Protein AF-A0AAY5KZ69-F1 (afdb_monomer_lite)

InterPro domains:
  IPR001461 Aspartic peptidase A1 [PTHR47966] (3-80)
  IPR001969 Aspartic peptidase, active site [PS00141] (14-25)
  IPR021109 Aspartic peptidase domain superfamily [G3DSA:2.40.70.10] (1-81)
  IPR021109 Aspartic peptidase domain superfamily [SSF50630] (1-77)
  IPR033121 Peptidase family A1 domain [PF00026] (2-49)
  IPR033121 Peptidase family A1 domain [PS51767] (1-81)

pLDDT: mean 73.64, std 17.54, range [39.22, 94.25]

Organism: Esox lucius (NCBI:txid8010)

Foldseek 3Di:
DPDDDQPQVVHDDDDDDPVDPADDDDPNSVVSVCVVQVWDADPVRDTDHDDDADDDDPDPDDTPVRHDDDDDPPDDPDDDD

Radius of gyration: 14.78 Å; chains: 1; bounding box: 44×30×34 Å

Sequence (81 aa):
MNSKVVACTGGCQAIVDTGTSLIVGPDSEINNIKNLIGATTDQNGDFFFILVGTKSGSSFTLPASAYILQVEVLWDTHRCL

Structure (mmCIF, N/CA/C/O backbone):
data_AF-A0AAY5KZ69-F1
#
_entry.id   AF-A0AAY5KZ69-F1
#
loop_
_atom_site.group_PDB
_atom_site.id
_atom_site.type_symbol
_atom_site.label_atom_id
_atom_site.label_alt_id
_atom_site.label_comp_id
_atom_site.label_asym_id
_atom_site.label_entity_id
_atom_site.label_seq_id
_atom_site.pdbx_PDB_ins_code
_atom_site.Cartn_x
_atom_site.Cartn_y
_atom_site.Cartn_z
_atom_site.occupancy
_atom_site.B_iso_or_equiv
_atom_site.auth_seq_id
_atom_site.auth_comp_id
_atom_site.auth_asym_id
_atom_site.auth_atom_id
_atom_site.pdbx_PDB_model_num
ATOM 1 N N . MET A 1 1 ? -0.127 15.387 9.884 1.00 49.59 1 MET A N 1
ATOM 2 C CA . MET A 1 1 ? -1.181 15.101 8.885 1.00 49.59 1 MET A CA 1
ATOM 3 C C . MET A 1 1 ? -2.475 14.824 9.632 1.00 49.59 1 MET A C 1
ATOM 5 O O . MET A 1 1 ? -2.414 14.135 10.642 1.00 49.59 1 MET A O 1
ATOM 9 N N . ASN A 1 2 ? -3.607 15.365 9.179 1.00 54.94 2 ASN A N 1
ATOM 10 C CA . ASN A 1 2 ? -4.917 15.009 9.735 1.00 54.94 2 ASN A CA 1
ATOM 11 C C . ASN A 1 2 ? -5.335 13.628 9.208 1.00 54.94 2 ASN A C 1
ATOM 13 O O . ASN A 1 2 ? -5.004 13.292 8.070 1.00 54.94 2 ASN A O 1
ATOM 17 N N . SER A 1 3 ? -6.072 12.852 10.003 1.00 66.62 3 SER A N 1
ATOM 18 C CA . SER A 1 3 ? -6.562 11.524 9.611 1.00 66.62 3 SER A CA 1
ATOM 19 C C . SER A 1 3 ? -7.589 11.624 8.478 1.00 66.62 3 SER A C 1
ATOM 21 O O . SER A 1 3 ? -8.780 11.803 8.721 1.00 66.62 3 SER A O 1
ATOM 23 N N . LYS A 1 4 ? -7.121 11.523 7.231 1.00 79.75 4 LYS A N 1
ATOM 24 C CA . LYS A 1 4 ? -7.950 11.472 6.022 1.00 79.75 4 LYS A CA 1
ATOM 25 C C . LYS A 1 4 ? -7.996 10.035 5.505 1.00 79.75 4 LYS A C 1
ATOM 27 O O . LYS A 1 4 ? -6.950 9.442 5.255 1.00 79.75 4 LYS A O 1
ATOM 32 N N . VAL A 1 5 ? -9.198 9.503 5.294 1.00 85.56 5 VAL A N 1
ATOM 33 C CA . VAL A 1 5 ? -9.394 8.245 4.556 1.00 85.56 5 VAL A CA 1
ATOM 34 C C . VAL A 1 5 ? -9.084 8.503 3.077 1.00 85.56 5 VAL A C 1
ATOM 36 O O . VAL A 1 5 ? -9.627 9.440 2.489 1.00 85.56 5 VAL A O 1
ATOM 39 N N . VAL A 1 6 ? -8.175 7.717 2.494 1.00 89.75 6 VAL A N 1
ATOM 40 C CA . VAL A 1 6 ? -7.720 7.856 1.089 1.00 89.75 6 VAL A CA 1
ATOM 41 C C . VAL A 1 6 ? -7.872 6.584 0.247 1.00 89.75 6 VAL A C 1
ATOM 43 O O . VAL A 1 6 ? -7.717 6.630 -0.971 1.00 89.75 6 VAL A O 1
ATOM 46 N N . ALA A 1 7 ? -8.205 5.477 0.903 1.00 90.31 7 ALA A N 1
ATOM 47 C CA . ALA A 1 7 ? -8.411 4.136 0.371 1.00 90.31 7 ALA A CA 1
ATOM 48 C C . ALA A 1 7 ? -9.456 3.432 1.258 1.00 90.31 7 ALA A C 1
ATOM 50 O O . ALA A 1 7 ? -9.690 3.887 2.383 1.00 90.31 7 ALA A O 1
ATOM 51 N N . CYS A 1 8 ? -10.056 2.333 0.794 1.00 91.12 8 CYS A N 1
ATOM 52 C CA . CYS A 1 8 ? -10.981 1.498 1.562 1.00 91.12 8 CYS A CA 1
ATOM 53 C C . CYS A 1 8 ? -12.203 2.281 2.108 1.00 91.12 8 CYS A C 1
ATOM 55 O O . CYS A 1 8 ? -12.681 2.052 3.224 1.00 91.12 8 CYS A O 1
ATOM 57 N N . THR A 1 9 ? -12.706 3.259 1.344 1.00 90.81 9 THR A N 1
ATOM 58 C CA . THR A 1 9 ? -13.821 4.127 1.768 1.00 90.81 9 THR A CA 1
ATOM 59 C C . THR A 1 9 ? -15.108 3.317 1.924 1.00 90.81 9 THR A C 1
ATOM 61 O O . THR A 1 9 ? -15.617 2.768 0.954 1.00 90.81 9 THR A O 1
ATOM 64 N N . GLY A 1 10 ? -15.659 3.277 3.140 1.00 88.62 10 GLY A N 1
ATOM 65 C CA . GLY A 1 10 ? -16.820 2.438 3.476 1.00 88.62 10 GLY A CA 1
ATOM 66 C C . GLY A 1 10 ? -16.463 1.023 3.951 1.00 88.62 10 GLY A C 1
ATOM 67 O O . GLY A 1 10 ? -17.358 0.285 4.355 1.00 88.62 10 GLY A O 1
ATOM 68 N N . GLY A 1 11 ? -15.174 0.673 3.981 1.00 88.19 11 GLY A N 1
ATOM 69 C CA . GLY A 1 11 ? -14.679 -0.647 4.361 1.00 88.19 11 GLY A CA 1
ATOM 70 C C . GLY A 1 11 ? -14.390 -1.544 3.156 1.00 88.19 11 GLY A C 1
ATOM 71 O O . GLY A 1 11 ? -14.966 -1.399 2.081 1.00 88.19 11 GLY A O 1
ATOM 72 N N . CYS A 1 12 ? -13.465 -2.477 3.347 1.00 90.75 12 CYS A N 1
ATOM 73 C CA . CYS A 1 12 ? -12.974 -3.405 2.336 1.00 90.75 12 CYS A CA 1
ATOM 74 C C . CYS A 1 12 ? -12.477 -4.689 3.021 1.00 90.75 12 CYS A C 1
ATOM 76 O O . CYS A 1 12 ? -12.329 -4.738 4.245 1.00 90.75 12 CYS A O 1
ATOM 78 N N . GLN A 1 13 ? -12.228 -5.737 2.238 1.00 93.88 13 GLN A N 1
ATOM 79 C CA . GLN A 1 13 ? -11.588 -6.959 2.724 1.00 93.88 13 GLN A CA 1
ATOM 80 C C . GLN A 1 13 ? -10.064 -6.842 2.609 1.00 93.88 13 GLN A C 1
ATOM 82 O O . GLN A 1 13 ? -9.555 -6.220 1.681 1.00 93.88 13 GLN A O 1
ATOM 87 N N . ALA A 1 14 ? -9.346 -7.476 3.534 1.00 88.50 14 ALA A N 1
ATOM 88 C CA . ALA A 1 14 ? -7.893 -7.590 3.516 1.00 88.50 14 ALA A CA 1
ATOM 89 C C . ALA A 1 14 ? -7.484 -9.026 3.866 1.00 88.50 14 ALA A C 1
ATOM 91 O O . ALA A 1 14 ? -8.174 -9.702 4.631 1.00 88.50 14 ALA A O 1
ATOM 92 N N . ILE A 1 15 ? -6.357 -9.477 3.316 1.00 92.94 15 ILE A N 1
ATOM 93 C CA . ILE A 1 15 ? -5.761 -10.788 3.587 1.00 92.94 15 ILE A CA 1
ATOM 94 C C . ILE A 1 15 ? -4.377 -10.548 4.189 1.00 92.94 15 ILE A C 1
ATOM 96 O O . ILE A 1 15 ? -3.619 -9.718 3.691 1.00 92.94 15 ILE A O 1
ATOM 100 N N . VAL A 1 16 ? -4.049 -11.269 5.262 1.00 89.94 16 VAL A N 1
ATOM 101 C CA . VAL A 1 16 ? -2.690 -11.306 5.816 1.00 89.94 16 VAL A CA 1
ATOM 102 C C . VAL A 1 16 ? -1.973 -12.489 5.176 1.00 89.94 16 VAL A C 1
ATOM 104 O O . VAL A 1 16 ? -2.139 -13.624 5.614 1.00 89.94 16 VAL A O 1
ATOM 107 N N . ASP A 1 17 ? -1.229 -12.219 4.107 1.00 90.19 17 ASP A N 1
ATOM 108 C CA . ASP A 1 17 ? -0.510 -13.227 3.328 1.00 90.19 17 ASP A CA 1
ATOM 109 C C . ASP A 1 17 ? 1.007 -13.070 3.492 1.00 90.19 17 ASP A C 1
ATOM 111 O O . ASP A 1 17 ? 1.592 -12.077 3.066 1.00 90.19 17 ASP A O 1
ATOM 115 N N . THR A 1 18 ? 1.658 -14.070 4.089 1.00 93.50 18 THR A N 1
ATOM 116 C CA . THR A 1 18 ? 3.122 -14.110 4.242 1.00 93.50 18 THR A CA 1
ATOM 117 C C . THR A 1 18 ? 3.863 -14.438 2.942 1.00 93.50 18 THR A C 1
ATOM 119 O O . THR A 1 18 ? 5.087 -14.349 2.913 1.00 93.50 18 THR A O 1
ATOM 122 N N . GLY A 1 19 ? 3.153 -14.848 1.884 1.00 94.25 19 GLY A N 1
ATOM 123 C CA . GLY A 1 19 ? 3.703 -15.062 0.544 1.00 94.25 19 GLY A CA 1
ATOM 124 C C . GLY A 1 19 ? 3.820 -13.790 -0.304 1.00 94.25 19 GLY A C 1
ATOM 125 O O . GLY A 1 19 ? 4.564 -13.790 -1.282 1.00 94.25 19 GLY A O 1
ATOM 126 N N . THR A 1 20 ? 3.142 -12.701 0.073 1.00 86.31 20 THR A N 1
ATOM 127 C CA . THR A 1 20 ? 3.151 -11.431 -0.668 1.00 86.31 20 THR A CA 1
ATOM 128 C C . THR A 1 20 ? 4.093 -10.418 -0.006 1.00 86.31 20 THR A C 1
ATOM 130 O O . THR A 1 20 ? 3.944 -10.081 1.164 1.00 86.31 20 THR A O 1
ATOM 133 N N . SER A 1 21 ? 5.076 -9.905 -0.756 1.00 88.62 21 SER A N 1
ATOM 134 C CA . SER A 1 21 ? 6.143 -9.040 -0.212 1.00 88.62 21 SER A CA 1
ATOM 135 C C . SER A 1 21 ? 5.757 -7.569 -0.002 1.00 88.62 21 SER A C 1
ATOM 137 O O . SER A 1 21 ? 6.475 -6.854 0.692 1.00 88.62 21 SER A O 1
ATOM 139 N N . LEU A 1 22 ? 4.669 -7.097 -0.621 1.00 90.00 22 LEU A N 1
ATOM 140 C CA . LEU A 1 22 ? 4.258 -5.687 -0.640 1.00 90.00 22 LEU A CA 1
ATOM 141 C C . LEU A 1 22 ? 2.807 -5.517 -0.173 1.00 90.00 22 LEU A C 1
ATOM 143 O O . LEU A 1 22 ? 2.015 -6.455 -0.193 1.00 90.00 22 LEU A O 1
ATOM 147 N N . ILE A 1 23 ? 2.426 -4.291 0.189 1.00 89.44 23 ILE A N 1
ATOM 148 C CA . ILE A 1 23 ? 1.013 -3.941 0.379 1.00 89.44 23 ILE A CA 1
ATOM 149 C C . ILE A 1 23 ? 0.372 -3.792 -1.006 1.00 89.44 23 ILE A C 1
ATOM 151 O O . ILE A 1 23 ? 0.764 -2.920 -1.780 1.00 89.44 23 ILE A O 1
ATOM 155 N N . VAL A 1 24 ? -0.619 -4.632 -1.303 1.00 90.12 24 VAL A N 1
ATOM 156 C CA . VAL A 1 24 ? -1.331 -4.670 -2.590 1.00 90.12 24 VAL A CA 1
ATOM 157 C C . VAL A 1 24 ? -2.808 -4.320 -2.383 1.00 90.12 24 VAL A C 1
ATOM 159 O O . VAL A 1 24 ? -3.402 -4.654 -1.359 1.00 90.12 24 VAL A O 1
ATOM 162 N N . GLY A 1 25 ? -3.406 -3.642 -3.360 1.00 92.19 25 GLY A N 1
ATOM 163 C CA . GLY A 1 25 ? -4.814 -3.248 -3.373 1.00 92.19 25 GLY A CA 1
ATOM 164 C C . GLY A 1 25 ? -5.224 -2.727 -4.756 1.00 92.19 25 GLY A C 1
ATOM 165 O O . GLY A 1 25 ? -4.407 -2.765 -5.676 1.00 92.19 25 GLY A O 1
ATOM 166 N N . PRO A 1 26 ? -6.463 -2.234 -4.932 1.00 94.00 26 PRO A N 1
ATOM 167 C CA . PRO A 1 26 ? -6.919 -1.678 -6.206 1.00 94.00 26 PRO A CA 1
ATOM 168 C C . PRO A 1 26 ? -6.052 -0.494 -6.660 1.00 94.00 26 PRO A C 1
ATOM 170 O O . PRO A 1 26 ? -5.779 0.408 -5.864 1.00 94.00 26 PRO A O 1
ATOM 173 N N . ASP A 1 27 ? -5.676 -0.451 -7.943 1.00 89.94 27 ASP A N 1
ATOM 174 C CA . ASP A 1 27 ? -4.757 0.562 -8.493 1.00 89.94 27 ASP A CA 1
ATOM 175 C C . ASP A 1 27 ? -5.182 2.003 -8.187 1.00 89.94 27 ASP A C 1
ATOM 177 O O . ASP A 1 27 ? -4.349 2.848 -7.866 1.00 89.94 27 ASP A O 1
ATOM 181 N N . SER A 1 28 ? -6.483 2.296 -8.250 1.00 93.25 28 SER A N 1
ATOM 182 C CA . SER A 1 28 ? -7.034 3.619 -7.937 1.00 93.25 28 SER A CA 1
ATOM 183 C C . SER A 1 28 ? -6.758 4.050 -6.493 1.00 93.25 28 SER A C 1
ATOM 185 O O . SER A 1 28 ? -6.431 5.210 -6.245 1.00 93.25 28 SER A O 1
ATOM 187 N N . GLU A 1 29 ? -6.840 3.126 -5.537 1.00 92.19 29 GLU A N 1
ATOM 188 C CA . GLU A 1 29 ? -6.596 3.394 -4.120 1.00 92.19 29 GLU A CA 1
ATOM 189 C C . GLU A 1 29 ? -5.102 3.441 -3.797 1.00 92.19 29 GLU A C 1
ATOM 191 O O . GLU A 1 29 ? -4.641 4.342 -3.096 1.00 92.19 29 GLU A O 1
ATOM 196 N N . ILE A 1 30 ? -4.326 2.525 -4.378 1.00 90.44 30 ILE A N 1
ATOM 197 C CA . ILE A 1 30 ? -2.865 2.512 -4.282 1.00 90.44 30 ILE A CA 1
ATOM 198 C C . ILE A 1 30 ? -2.270 3.805 -4.867 1.00 90.44 30 ILE A C 1
ATOM 200 O O . ILE A 1 30 ? -1.388 4.411 -4.258 1.00 90.44 30 ILE A O 1
ATOM 204 N N . ASN A 1 31 ? -2.798 4.306 -5.986 1.00 89.31 31 ASN A N 1
ATOM 205 C CA . ASN A 1 31 ? -2.372 5.582 -6.563 1.00 89.31 31 ASN A CA 1
ATOM 206 C C . ASN A 1 31 ? -2.823 6.792 -5.723 1.00 89.31 31 ASN A C 1
ATOM 208 O O . ASN A 1 31 ? -2.062 7.752 -5.598 1.00 89.31 31 ASN A O 1
ATOM 212 N N . ASN A 1 32 ? -3.987 6.747 -5.062 1.00 90.50 32 ASN A N 1
ATOM 213 C CA . ASN A 1 32 ? -4.366 7.773 -4.079 1.00 90.50 32 ASN A CA 1
ATOM 214 C C . ASN A 1 32 ? -3.387 7.825 -2.895 1.00 90.50 32 ASN A C 1
ATOM 216 O O . ASN A 1 32 ? -3.026 8.917 -2.452 1.00 90.50 32 ASN A O 1
ATOM 220 N N . ILE A 1 33 ? -2.939 6.665 -2.399 1.00 88.31 33 ILE A N 1
ATOM 221 C CA . ILE A 1 33 ? -1.938 6.573 -1.329 1.00 88.31 33 ILE A CA 1
ATOM 222 C C . ILE A 1 33 ? -0.607 7.168 -1.802 1.00 88.31 33 ILE A C 1
ATOM 224 O O . ILE A 1 33 ? -0.100 8.069 -1.136 1.00 88.31 33 ILE A O 1
ATOM 228 N N . LYS A 1 34 ? -0.087 6.748 -2.968 1.00 85.56 34 LYS A N 1
ATOM 229 C CA . LYS A 1 34 ? 1.142 7.301 -3.580 1.00 85.56 34 LYS A CA 1
ATOM 230 C C . LYS A 1 34 ? 1.103 8.827 -3.670 1.00 85.56 34 LYS A C 1
ATOM 232 O O . LYS A 1 34 ? 2.016 9.494 -3.189 1.00 85.56 34 LYS A O 1
ATOM 237 N N . ASN A 1 35 ? 0.014 9.372 -4.215 1.00 85.81 35 ASN A N 1
ATOM 238 C CA . ASN A 1 35 ? -0.183 10.813 -4.367 1.00 85.81 35 ASN A CA 1
ATOM 239 C C . ASN A 1 35 ? -0.246 11.550 -3.017 1.00 85.81 35 ASN A C 1
ATOM 241 O O . ASN A 1 35 ? 0.234 12.676 -2.916 1.00 85.81 35 ASN A O 1
ATOM 245 N N . LEU A 1 36 ? -0.812 10.935 -1.968 1.00 85.69 36 LEU A N 1
ATOM 246 C CA . LEU A 1 36 ? -0.859 11.523 -0.623 1.00 85.69 36 LEU A CA 1
ATOM 247 C C . LEU A 1 36 ? 0.536 11.646 0.009 1.00 85.69 36 LEU A C 1
ATOM 249 O O . LEU A 1 36 ? 0.810 12.634 0.690 1.00 85.69 36 LEU A O 1
ATOM 253 N N . ILE A 1 37 ? 1.385 10.633 -0.176 1.00 83.94 37 ILE A N 1
ATOM 254 C CA . ILE A 1 37 ? 2.713 10.545 0.456 1.00 83.94 37 ILE A CA 1
ATOM 255 C C . ILE A 1 37 ? 3.851 11.070 -0.433 1.00 83.94 37 ILE A C 1
ATOM 257 O O . ILE A 1 37 ? 5.004 11.050 -0.013 1.00 83.94 37 ILE A O 1
ATOM 261 N N . GLY A 1 38 ? 3.542 11.553 -1.641 1.00 83.56 38 GLY A N 1
ATOM 262 C CA . GLY A 1 38 ? 4.529 12.092 -2.580 1.00 83.56 38 GLY A CA 1
ATOM 263 C C . GLY A 1 38 ? 5.434 11.029 -3.209 1.00 83.56 38 GLY A C 1
ATOM 264 O O . GLY A 1 38 ? 6.591 11.323 -3.498 1.00 83.56 38 GLY A O 1
ATOM 265 N N . ALA A 1 39 ? 4.933 9.804 -3.398 1.00 83.31 39 ALA A N 1
ATOM 266 C CA . ALA A 1 39 ? 5.674 8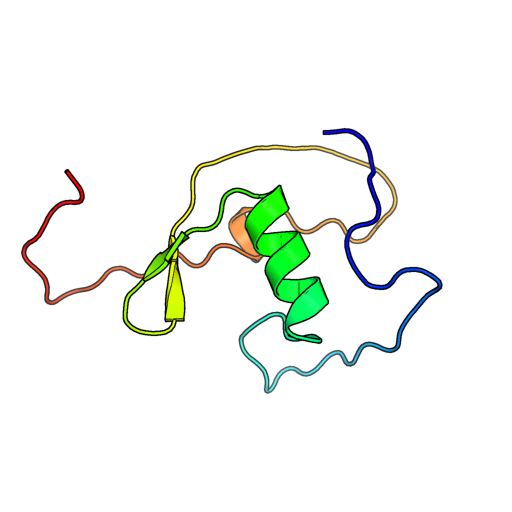.746 -4.079 1.00 83.31 39 ALA A CA 1
ATOM 267 C C . ALA A 1 39 ? 5.880 9.103 -5.556 1.00 83.31 39 ALA A C 1
ATOM 269 O O . ALA A 1 39 ? 4.907 9.377 -6.263 1.00 83.31 39 ALA A O 1
ATOM 270 N N . THR A 1 40 ? 7.113 9.015 -6.048 1.00 76.62 40 THR A N 1
ATOM 271 C CA . THR A 1 40 ? 7.369 8.939 -7.491 1.00 76.62 40 THR A CA 1
ATOM 272 C C . THR A 1 40 ? 7.534 7.481 -7.899 1.00 76.62 40 THR A C 1
ATOM 274 O O . THR A 1 40 ? 8.003 6.654 -7.121 1.00 76.62 40 THR A O 1
ATOM 277 N N . THR A 1 41 ? 7.085 7.157 -9.110 1.00 68.81 41 THR A N 1
ATOM 278 C CA . THR A 1 41 ? 7.284 5.840 -9.729 1.00 68.81 41 THR A CA 1
ATOM 279 C C . THR A 1 41 ? 8.397 5.970 -10.759 1.00 68.81 41 THR A C 1
ATOM 281 O O . THR A 1 41 ? 8.402 6.945 -11.514 1.00 68.81 41 THR A O 1
ATOM 284 N N . ASP A 1 42 ? 9.339 5.034 -10.774 1.00 66.62 42 ASP A N 1
ATOM 285 C CA . ASP A 1 42 ? 10.398 4.988 -11.777 1.00 66.62 42 ASP A CA 1
ATOM 286 C C . ASP A 1 42 ? 9.925 4.332 -13.092 1.00 66.62 42 ASP A C 1
ATOM 288 O O . ASP A 1 42 ? 8.735 4.104 -13.318 1.00 66.62 42 ASP A O 1
ATOM 292 N N . GLN A 1 43 ? 10.872 4.050 -13.987 1.00 62.19 43 GLN A N 1
ATOM 293 C CA . GLN A 1 43 ? 10.603 3.452 -15.298 1.00 62.19 43 GLN A CA 1
ATOM 294 C C . GLN A 1 43 ? 10.195 1.966 -15.226 1.00 62.19 43 GLN A C 1
ATOM 296 O O . GLN A 1 43 ? 9.638 1.449 -16.193 1.00 62.19 43 GLN A O 1
ATOM 301 N N . ASN A 1 44 ? 10.463 1.293 -14.103 1.00 66.44 44 ASN A N 1
ATOM 302 C CA . ASN A 1 44 ? 10.180 -0.124 -13.866 1.00 66.44 44 ASN A CA 1
ATOM 303 C C . ASN A 1 44 ? 8.881 -0.339 -13.069 1.00 66.44 44 ASN A C 1
ATOM 305 O O . ASN A 1 44 ? 8.318 -1.433 -13.099 1.00 66.44 44 ASN A O 1
ATOM 309 N N . GLY A 1 45 ? 8.392 0.699 -12.385 1.00 60.78 45 GLY A N 1
ATOM 310 C CA . GLY A 1 45 ? 7.248 0.627 -11.474 1.00 60.78 45 GLY A CA 1
ATOM 311 C C . GLY A 1 45 ? 7.621 0.752 -9.992 1.00 60.78 45 GLY A C 1
ATOM 312 O O . GLY A 1 45 ? 6.722 0.699 -9.152 1.00 60.78 45 GLY A O 1
ATOM 313 N N . ASP A 1 46 ? 8.903 0.943 -9.673 1.00 61.59 46 ASP A N 1
ATOM 314 C CA . ASP A 1 46 ? 9.429 1.010 -8.310 1.00 61.59 46 ASP A CA 1
ATOM 315 C C . ASP A 1 46 ? 9.277 2.414 -7.703 1.00 61.59 46 ASP A C 1
ATOM 317 O O . ASP A 1 46 ? 9.203 3.423 -8.411 1.00 61.59 46 ASP A O 1
ATOM 321 N N . PHE A 1 47 ? 9.208 2.495 -6.369 1.00 57.62 47 PHE A N 1
ATOM 322 C CA . PHE A 1 47 ? 8.830 3.722 -5.655 1.00 57.62 47 PHE A CA 1
ATOM 323 C C . PHE A 1 47 ? 9.990 4.381 -4.905 1.00 57.62 47 PHE A C 1
ATOM 325 O O . PHE A 1 47 ? 10.611 3.768 -4.037 1.00 57.62 47 PHE A O 1
ATOM 332 N N . PHE A 1 48 ? 10.199 5.674 -5.163 1.00 51.62 48 PHE A N 1
ATOM 333 C CA . PHE A 1 48 ? 11.168 6.523 -4.462 1.00 51.62 48 PHE A CA 1
ATOM 334 C C . PHE A 1 48 ? 10.446 7.600 -3.626 1.00 51.62 48 PHE A C 1
ATOM 336 O O . PHE A 1 48 ? 9.348 8.040 -3.978 1.00 51.62 48 PHE A O 1
ATOM 343 N N . PHE A 1 49 ? 11.036 8.008 -2.490 1.00 54.44 49 PHE A N 1
ATOM 344 C CA . PHE A 1 49 ? 10.315 8.739 -1.432 1.00 54.44 49 PHE A CA 1
ATOM 345 C C . PHE A 1 49 ? 11.079 9.879 -0.742 1.00 54.44 49 PHE A C 1
ATOM 347 O O . PHE A 1 49 ? 12.289 9.822 -0.534 1.00 54.44 49 PHE A O 1
ATOM 354 N N . ILE A 1 50 ? 10.302 10.863 -0.273 1.00 39.22 50 ILE A N 1
ATOM 355 C CA . ILE A 1 50 ? 10.688 11.929 0.665 1.00 39.22 50 ILE A CA 1
ATOM 356 C C . ILE A 1 50 ? 10.042 11.651 2.038 1.00 39.22 50 ILE A C 1
ATOM 358 O O . ILE A 1 50 ? 8.915 11.166 2.1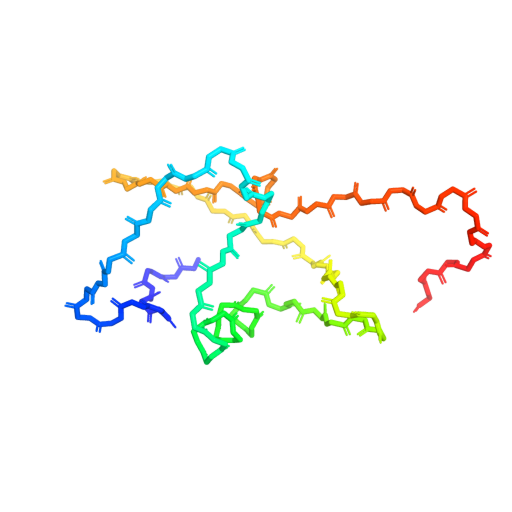20 1.00 39.22 50 ILE A O 1
ATOM 362 N N . LEU A 1 51 ? 10.744 11.956 3.136 1.00 39.34 51 LEU A N 1
ATOM 363 C CA . LEU A 1 51 ? 10.291 11.672 4.507 1.00 39.34 51 LEU A CA 1
ATOM 364 C C . LEU A 1 51 ? 9.170 12.599 5.014 1.00 39.34 51 LEU A C 1
ATOM 366 O O . LEU A 1 51 ? 9.327 13.819 5.036 1.00 39.34 51 LEU A O 1
ATOM 370 N N . VAL A 1 52 ? 8.122 12.008 5.606 1.00 43.72 52 VAL A N 1
ATOM 371 C CA . VAL A 1 52 ? 7.206 12.680 6.551 1.00 43.72 52 VAL A CA 1
ATOM 372 C C . VAL A 1 52 ? 6.905 11.748 7.736 1.00 43.72 52 VAL A C 1
ATOM 374 O O . VAL A 1 52 ? 6.575 10.581 7.544 1.00 43.72 52 VAL A O 1
ATOM 377 N N . GLY A 1 53 ? 7.020 12.248 8.973 1.00 42.72 53 GLY A N 1
ATOM 378 C CA . GLY A 1 53 ? 6.820 11.461 10.202 1.00 42.72 53 GLY A CA 1
ATOM 379 C C . GLY A 1 53 ? 5.531 11.795 10.968 1.00 42.72 53 GLY A C 1
ATOM 380 O O . GLY A 1 53 ? 5.136 12.958 11.050 1.00 42.72 53 GLY A O 1
ATOM 381 N N . THR A 1 54 ? 4.898 10.787 11.586 1.00 43.66 54 THR A N 1
ATOM 382 C CA . THR A 1 54 ? 3.704 10.939 12.451 1.00 43.66 54 THR A CA 1
ATOM 383 C C . THR A 1 54 ? 3.614 9.885 13.565 1.00 43.66 54 THR A C 1
ATOM 385 O O . THR A 1 54 ? 4.078 8.760 13.399 1.00 43.66 54 THR A O 1
ATOM 388 N N . LYS A 1 55 ? 2.969 10.250 14.687 1.00 45.88 55 LYS A N 1
ATOM 389 C CA . LYS A 1 55 ? 2.757 9.463 15.924 1.00 45.88 55 LYS A CA 1
ATOM 390 C C . LYS A 1 55 ? 1.594 10.108 16.717 1.00 45.88 55 LYS A C 1
ATOM 392 O O . LYS A 1 55 ? 1.562 11.332 16.757 1.00 45.88 55 LYS A O 1
ATOM 397 N N . SER A 1 56 ? 0.636 9.435 17.370 1.00 48.22 56 SER A N 1
ATOM 398 C CA . SER A 1 56 ? 0.219 8.013 17.432 1.00 48.22 56 SER A CA 1
ATOM 399 C C . SER A 1 56 ? -1.218 7.908 17.988 1.00 48.22 56 SER A C 1
ATOM 401 O O . SER A 1 56 ? -1.626 8.782 18.748 1.00 48.22 56 SER A O 1
ATOM 403 N N . GLY A 1 57 ? -1.940 6.815 17.715 1.00 40.44 57 GLY A N 1
ATOM 404 C CA . GLY A 1 57 ? -3.253 6.486 18.303 1.00 40.44 57 GLY A CA 1
ATOM 405 C C . GLY A 1 57 ? -3.645 5.030 18.007 1.00 40.44 57 GLY A C 1
ATOM 406 O O . GLY A 1 57 ? -2.983 4.407 17.181 1.00 40.44 57 GLY A O 1
ATOM 407 N N . SER A 1 58 ? -4.667 4.484 18.683 1.00 49.38 58 SER A N 1
ATOM 408 C CA . SER A 1 58 ? -5.047 3.051 18.673 1.00 49.38 58 SER A CA 1
ATOM 409 C C . SER A 1 58 ? -5.631 2.540 17.344 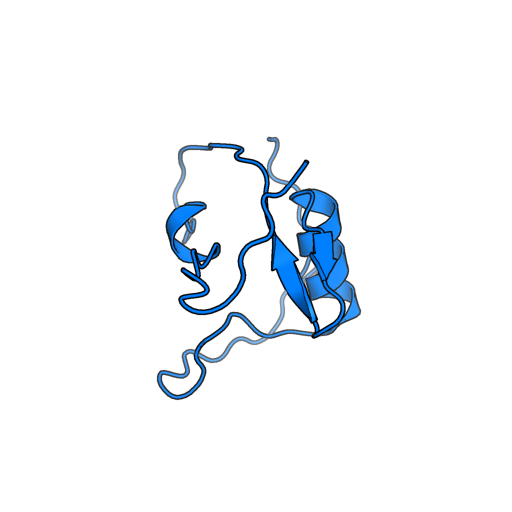1.00 49.38 58 SER A C 1
ATOM 411 O O . SER A 1 58 ? -6.788 2.138 17.257 1.00 49.38 58 SER A O 1
ATOM 413 N N . SER A 1 59 ? -4.780 2.523 16.327 1.00 62.91 59 SER A N 1
ATOM 414 C CA . SER A 1 59 ? -4.969 1.963 14.992 1.00 62.91 59 SER A CA 1
ATOM 415 C C . SER A 1 59 ? -3.675 1.238 14.619 1.00 62.91 59 SER A C 1
ATOM 417 O O . SER A 1 59 ? -2.603 1.640 15.085 1.00 62.91 59 SER A O 1
ATOM 419 N N . PHE A 1 60 ? -3.722 0.220 13.755 1.00 70.81 60 PHE A N 1
ATOM 420 C CA . PHE A 1 60 ? -2.496 -0.406 13.244 1.00 70.81 60 PHE A CA 1
ATOM 421 C C . PHE A 1 60 ? -1.778 0.557 12.284 1.00 70.81 60 PHE A C 1
ATOM 423 O O . PHE A 1 60 ? -2.020 0.581 11.081 1.00 70.81 60 PHE A O 1
ATOM 430 N N . THR A 1 61 ? -0.951 1.428 12.860 1.00 76.12 61 THR A N 1
ATOM 431 C CA . THR A 1 61 ? -0.255 2.505 12.156 1.00 76.12 61 THR A CA 1
ATOM 432 C C . THR A 1 61 ? 1.123 2.015 11.747 1.00 76.12 61 THR A C 1
ATOM 434 O O . THR A 1 61 ? 1.988 1.820 12.601 1.00 76.12 61 THR A O 1
ATOM 437 N N . LEU A 1 62 ? 1.344 1.852 10.445 1.00 79.06 62 LEU A N 1
ATOM 438 C CA . LEU A 1 62 ? 2.670 1.556 9.918 1.00 79.06 62 LEU A CA 1
ATOM 439 C C . LEU A 1 62 ? 3.537 2.831 9.923 1.00 79.06 62 LEU A C 1
ATOM 441 O O . LEU A 1 62 ? 3.108 3.853 9.379 1.00 79.06 62 LEU A O 1
ATOM 445 N N . PRO A 1 63 ? 4.745 2.816 10.518 1.00 83.00 63 PRO A N 1
ATOM 446 C CA . PRO A 1 63 ? 5.716 3.886 10.311 1.00 83.00 63 PRO A CA 1
ATOM 447 C C . PRO A 1 63 ? 6.217 3.864 8.860 1.00 83.00 63 PRO A C 1
ATOM 449 O O . PRO A 1 63 ? 6.169 2.828 8.201 1.00 83.00 63 PRO A O 1
ATOM 452 N N . ALA A 1 64 ? 6.768 4.982 8.380 1.00 81.88 64 ALA A N 1
ATOM 453 C CA . ALA A 1 64 ? 7.336 5.074 7.030 1.00 81.88 64 ALA A CA 1
ATOM 454 C C . ALA A 1 64 ? 8.372 3.968 6.740 1.00 81.88 64 ALA A C 1
ATOM 456 O O . ALA A 1 64 ? 8.352 3.358 5.677 1.00 81.88 64 ALA A O 1
ATOM 457 N N . SER A 1 65 ? 9.191 3.611 7.734 1.00 82.38 65 SER A N 1
ATOM 458 C CA . SER A 1 65 ? 10.172 2.519 7.663 1.00 82.38 65 SER A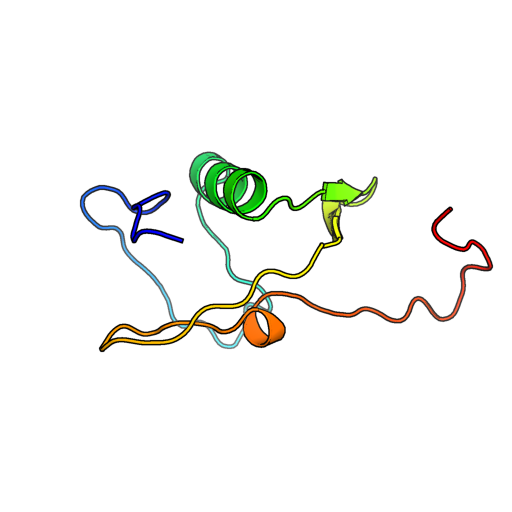 CA 1
ATOM 459 C C . SER A 1 65 ? 9.584 1.104 7.531 1.00 82.38 65 SER A C 1
ATOM 461 O O . SER A 1 65 ? 10.352 0.152 7.457 1.00 82.38 65 SER A O 1
ATOM 463 N N . ALA A 1 66 ? 8.257 0.937 7.554 1.00 84.62 66 ALA A N 1
ATOM 464 C CA . ALA A 1 66 ? 7.582 -0.347 7.349 1.00 84.62 66 ALA A CA 1
ATOM 465 C C . ALA A 1 66 ? 6.901 -0.475 5.972 1.00 84.62 66 ALA A C 1
ATOM 467 O O . ALA A 1 66 ? 6.471 -1.570 5.624 1.00 84.62 66 ALA A O 1
ATOM 468 N N . TYR A 1 67 ? 6.786 0.614 5.200 1.00 84.31 67 TYR A N 1
ATOM 469 C CA . TYR A 1 67 ? 6.220 0.598 3.840 1.00 84.31 67 TYR A CA 1
ATOM 470 C C . TYR A 1 67 ? 7.121 1.246 2.775 1.00 84.31 67 TYR A C 1
ATOM 472 O O . TYR A 1 67 ? 6.812 1.165 1.590 1.00 84.31 67 TYR A O 1
ATOM 480 N N . ILE A 1 68 ? 8.236 1.865 3.174 1.00 83.69 68 ILE A N 1
ATOM 481 C CA . ILE A 1 68 ? 9.298 2.327 2.276 1.00 83.69 68 ILE A CA 1
ATOM 482 C C . ILE A 1 68 ? 10.421 1.290 2.298 1.00 83.69 68 ILE A C 1
ATOM 484 O O . ILE A 1 68 ? 11.025 1.051 3.345 1.00 83.69 68 ILE A O 1
ATOM 488 N N . LEU A 1 69 ? 10.717 0.699 1.141 1.00 81.25 69 LEU A N 1
ATOM 489 C CA . LEU A 1 69 ? 11.867 -0.182 0.956 1.00 81.25 69 LEU A CA 1
ATOM 490 C C . LEU A 1 69 ? 13.059 0.639 0.459 1.00 81.25 69 LEU A C 1
ATOM 492 O O . LEU A 1 69 ? 12.979 1.290 -0.578 1.00 81.25 69 LEU A O 1
ATOM 496 N N . GLN A 1 70 ? 14.175 0.595 1.187 1.00 75.75 70 GLN A N 1
ATOM 497 C CA . GLN A 1 70 ? 15.443 1.143 0.714 1.00 75.75 70 GLN A CA 1
ATOM 498 C C . GLN A 1 70 ? 16.207 0.040 -0.024 1.00 75.75 70 GLN A C 1
ATOM 500 O O . GLN A 1 70 ? 16.759 -0.862 0.604 1.00 75.75 70 GLN A O 1
ATOM 505 N N . VAL A 1 71 ? 16.230 0.112 -1.355 1.00 73.19 71 VAL A N 1
ATOM 506 C CA . VAL A 1 71 ? 16.988 -0.813 -2.208 1.00 73.19 71 VAL A CA 1
ATOM 507 C C . VAL A 1 71 ? 18.342 -0.189 -2.535 1.00 73.19 71 VAL A C 1
ATOM 509 O O . VAL A 1 71 ? 18.411 0.873 -3.151 1.00 73.19 71 VAL A O 1
ATOM 512 N N . GLU A 1 72 ? 19.430 -0.843 -2.130 1.00 68.44 72 GLU A N 1
ATOM 513 C CA . GLU A 1 72 ? 20.776 -0.474 -2.569 1.00 68.44 72 GLU A CA 1
ATOM 514 C C . GLU A 1 72 ? 21.059 -1.137 -3.923 1.00 68.44 72 GLU A C 1
ATOM 516 O O . GLU A 1 72 ? 21.271 -2.347 -4.018 1.00 68.44 72 GLU A O 1
ATOM 521 N N . VAL A 1 73 ? 21.016 -0.346 -4.997 1.00 63.66 73 VAL A N 1
ATOM 522 C CA . VAL A 1 73 ? 21.274 -0.829 -6.360 1.00 63.66 73 VAL A CA 1
ATOM 523 C C . VAL A 1 73 ? 22.784 -0.972 -6.556 1.00 63.66 73 VAL A C 1
ATOM 525 O O . VAL A 1 73 ? 23.461 -0.036 -6.970 1.00 63.66 73 VAL A O 1
ATOM 528 N N . LEU A 1 74 ? 23.315 -2.165 -6.276 1.00 56.72 74 LEU A N 1
ATOM 529 C CA . LEU A 1 74 ? 24.756 -2.482 -6.287 1.00 56.72 74 LEU A CA 1
ATOM 530 C C . LEU A 1 74 ? 25.456 -2.386 -7.668 1.00 56.72 74 LEU A C 1
ATOM 532 O O . LEU A 1 74 ? 26.593 -2.837 -7.799 1.00 56.72 74 LEU A O 1
ATOM 536 N N . TRP A 1 75 ? 24.804 -1.829 -8.697 1.00 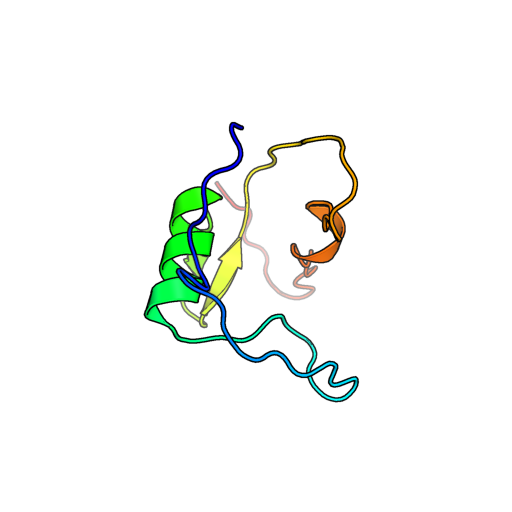49.16 75 TRP A N 1
ATOM 537 C CA . TRP A 1 75 ? 25.290 -1.827 -10.084 1.00 49.16 75 TRP A CA 1
ATOM 538 C C . TRP A 1 75 ? 25.115 -0.518 -10.872 1.00 49.16 75 TRP A C 1
ATOM 540 O O . TRP A 1 75 ? 25.585 -0.480 -12.007 1.00 49.16 75 TRP A O 1
ATOM 550 N N . ASP A 1 76 ? 24.507 0.549 -10.331 1.00 56.81 76 ASP A N 1
ATOM 551 C CA . ASP A 1 76 ? 24.393 1.823 -11.070 1.00 56.81 76 ASP A CA 1
ATOM 552 C C . ASP A 1 76 ? 25.243 2.951 -10.466 1.00 56.81 76 ASP A C 1
ATOM 554 O O . ASP A 1 76 ? 25.287 3.184 -9.260 1.00 56.81 76 ASP A O 1
ATOM 558 N N . THR A 1 77 ? 25.937 3.670 -11.347 1.00 53.88 77 THR A N 1
ATOM 559 C CA . THR A 1 77 ? 26.894 4.740 -11.026 1.00 53.88 77 THR A CA 1
ATOM 560 C C . THR A 1 77 ? 26.248 6.131 -11.128 1.00 53.88 77 THR A C 1
ATOM 562 O O . THR A 1 77 ? 26.942 7.138 -11.274 1.00 53.88 77 THR A O 1
ATOM 565 N N . HIS A 1 78 ? 24.917 6.220 -11.036 1.00 51.06 78 HIS A N 1
ATOM 566 C CA . HIS A 1 78 ? 24.182 7.476 -11.189 1.00 51.06 78 HIS A CA 1
ATOM 567 C C . HIS A 1 78 ? 23.439 7.895 -9.922 1.00 51.06 78 HIS A C 1
ATOM 569 O O . HIS A 1 78 ? 22.353 7.429 -9.592 1.00 51.06 78 HIS A O 1
ATOM 575 N N . ARG A 1 79 ? 24.063 8.863 -9.241 1.00 52.88 79 ARG A N 1
ATOM 576 C CA . ARG A 1 79 ? 23.433 9.771 -8.277 1.00 52.88 79 ARG A CA 1
ATOM 577 C C . ARG A 1 79 ? 22.070 10.250 -8.780 1.00 52.88 79 ARG A C 1
ATOM 579 O O . ARG A 1 79 ? 21.985 10.753 -9.899 1.00 52.88 79 ARG A O 1
ATOM 586 N N . CYS A 1 80 ? 21.085 10.270 -7.887 1.00 49.22 80 CYS A N 1
ATOM 587 C CA . CYS A 1 80 ? 20.031 11.274 -7.960 1.00 49.22 80 CYS A CA 1
ATOM 588 C C . CYS A 1 80 ? 20.689 12.666 -7.893 1.00 49.22 80 CYS A C 1
ATOM 590 O O . CYS A 1 80 ? 21.363 12.979 -6.906 1.00 49.22 80 CYS A O 1
ATOM 592 N N . LEU A 1 81 ? 20.523 13.454 -8.956 1.00 43.12 81 LEU A N 1
ATOM 593 C CA . LEU A 1 81 ? 20.772 14.898 -9.003 1.00 43.12 81 LEU A CA 1
ATOM 594 C C . LEU A 1 81 ? 19.430 15.633 -8.911 1.00 43.12 81 LEU A C 1
ATOM 596 O O . LEU A 1 81 ? 18.458 15.111 -9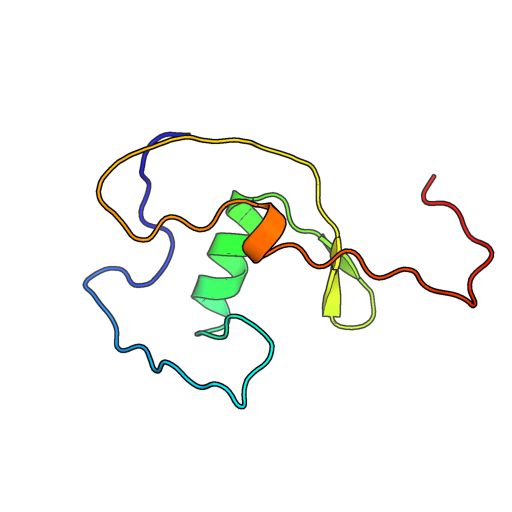.502 1.00 43.12 81 LEU A O 1
#

Secondary structure (DSSP, 8-state):
------SSTT-------TT--S----HHHHHHHHHHHTPEE-SSS-EE---------SS----GGGT------TT------